Protein AF-A0A8F0F7S9-F1 (afdb_monomer)

Foldseek 3Di:
DPDDDDKAKKKKKKDFCCLCPPVDPNVVVVVVVVVVCVVVVHDDFKDKAFLFQCCVDPQNVVVCVVCVVVVRNRGMMMIMGSDPVVRVVVCVVSVRIDIDMDMDDDPRNPDRRDHPDDDPPDDD

Solvent-accessible surface area (backbone atoms only — not comparable to full-atom values): 7192 Å² total; per-residue (Å²): 133,89,74,78,71,74,76,41,65,37,26,27,38,35,36,40,34,63,50,54,71,66,73,40,72,45,66,58,57,51,49,56,49,51,52,50,28,62,75,70,73,48,78,88,56,65,47,82,29,51,26,46,50,52,55,76,25,81,88,32,51,72,57,41,50,52,32,50,74,70,71,30,60,83,50,22,27,28,43,38,21,65,48,57,65,60,41,52,51,48,44,69,73,63,58,84,48,50,74,55,66,51,67,28,57,39,99,79,29,75,48,80,75,39,58,69,65,74,75,89,86,70,85,132

Mean predicted aligned error: 4.53 Å

Nearest PDB structures (foldseek):
  3jsr-assembly1_A  TM=9.342E-01  e=3.252E-14  Nostoc sp. PCC 7120 = FACHB-418
  5m2u-assembly3_C  TM=9.394E-01  e=2.450E-12  Synechocystis sp. PCC 6803
  5m2r-assembly1_A  TM=9.389E-01  e=2.991E-12  Synechocystis sp. PCC 6803 substr. Kazusa
  5m2p-assembly1_A  TM=9.203E-01  e=5.816E-12  Synechocystis sp. PCC 6803
  3hze-assembly6_F  TM=9.068E-01  e=1.685E-11  Thermosynechococcus vestitus BP-1

Radius of gyration: 15.06 Å; Cα contacts (8 Å, |Δi|>4): 181; chains: 1; bounding box: 42×37×35 Å

Secondary structure (DSSP, 8-state):
---PPPPEEEEEEEEEHHIIIIIS-HHHHHHHHHHHHHHTTPPP-EEEEESBGGGGSGGGHHHHHHHHHTT-TTSEEEEEES-HHHHHHHHHHH-SSEEEEEEES-SS-S-TT-B----TT---

Sequence (124 aa):
MNISKPLTTYYFIVASSEFLLVAEPVEEILRERVQHYRRVKKNIDFWLVQSPKFLESVQLTDLQTKLKQAKIANECSAIVSVDKTFITWLKLRLNNVAMGSFIAPTGDITSPLASNFKVDGIPK

pLDDT: mean 92.58, std 12.82, range [35.84, 98.88]

Structure (mmCIF, N/CA/C/O backbone):
data_AF-A0A8F0F7S9-F1
#
_entry.id   AF-A0A8F0F7S9-F1
#
loop_
_atom_site.group_PDB
_atom_site.id
_atom_site.type_symbol
_atom_site.label_atom_id
_atom_site.label_alt_id
_atom_site.label_comp_id
_atom_site.label_asym_id
_atom_site.label_entity_id
_atom_site.label_seq_id
_atom_site.pdbx_PDB_ins_code
_atom_site.Cartn_x
_atom_site.Cartn_y
_atom_site.Cartn_z
_atom_site.occupancy
_atom_site.B_iso_or_equiv
_atom_site.auth_seq_id
_atom_site.auth_comp_id
_atom_site.auth_asym_id
_atom_site.auth_atom_id
_atom_site.pdbx_PDB_model_num
ATOM 1 N N . MET A 1 1 ? -27.062 13.140 12.106 1.00 35.84 1 MET A N 1
ATOM 2 C CA . MET A 1 1 ? -26.074 12.462 12.975 1.00 35.84 1 MET A CA 1
ATOM 3 C C . MET A 1 1 ? -24.741 12.441 12.245 1.00 35.84 1 MET A C 1
ATOM 5 O O . MET A 1 1 ? -24.654 11.783 11.218 1.00 35.84 1 MET A O 1
ATOM 9 N N . ASN A 1 2 ? -23.735 13.180 12.721 1.00 47.12 2 ASN A N 1
ATOM 10 C CA . ASN A 1 2 ? -22.365 13.031 12.222 1.00 47.12 2 ASN A CA 1
ATOM 11 C C . ASN A 1 2 ? -21.794 11.750 12.827 1.00 47.12 2 ASN A C 1
ATOM 13 O O . ASN A 1 2 ? -21.341 11.745 13.969 1.00 47.12 2 ASN A O 1
ATOM 17 N N . ILE A 1 3 ? -21.890 10.646 12.092 1.00 50.31 3 ILE A N 1
ATOM 18 C CA . ILE A 1 3 ? -21.260 9.392 12.493 1.00 50.31 3 ILE A CA 1
ATOM 19 C C . ILE A 1 3 ? -19.756 9.592 12.293 1.00 50.31 3 ILE A C 1
ATOM 21 O O . ILE A 1 3 ? -19.285 9.675 11.159 1.00 50.31 3 ILE A O 1
ATOM 25 N N . SER A 1 4 ? -19.016 9.727 13.395 1.00 66.25 4 SER A N 1
ATOM 26 C CA . SER A 1 4 ? -17.553 9.698 13.366 1.00 66.25 4 SER A CA 1
ATOM 27 C C . SER A 1 4 ? -17.115 8.379 12.730 1.00 66.25 4 SER A C 1
ATOM 29 O O . SER A 1 4 ? -17.497 7.301 13.191 1.00 66.25 4 SER A O 1
ATOM 31 N N . LYS A 1 5 ? -16.381 8.456 11.619 1.00 70.12 5 LYS A N 1
ATOM 32 C CA . LYS A 1 5 ? -15.906 7.277 10.892 1.00 70.12 5 LYS A CA 1
ATOM 33 C C . LYS A 1 5 ? -14.849 6.573 11.762 1.00 70.12 5 LYS A C 1
ATOM 35 O O . LYS A 1 5 ? -13.946 7.258 12.242 1.00 70.12 5 LYS A O 1
ATOM 40 N N . PRO A 1 6 ? -14.934 5.250 11.990 1.00 86.06 6 PRO A N 1
ATOM 41 C CA . PRO A 1 6 ? -14.001 4.566 12.880 1.00 86.06 6 PRO A CA 1
ATOM 42 C C . PRO A 1 6 ? -12.562 4.643 12.351 1.00 86.06 6 PRO A C 1
ATOM 44 O O . PRO A 1 6 ? -12.318 4.473 11.153 1.00 86.06 6 PRO A O 1
ATOM 47 N N . LEU A 1 7 ? -11.613 4.881 13.262 1.00 93.94 7 LEU A N 1
ATOM 48 C CA . LEU A 1 7 ? -10.180 4.851 12.967 1.00 93.94 7 LEU A CA 1
ATOM 49 C C . LEU A 1 7 ? -9.776 3.443 12.529 1.00 93.94 7 LEU A C 1
ATOM 51 O O . LEU A 1 7 ? -10.105 2.458 13.187 1.00 93.94 7 LEU A O 1
ATOM 55 N N . THR A 1 8 ? -9.057 3.356 11.416 1.00 96.94 8 THR A N 1
ATOM 56 C CA . THR A 1 8 ? -8.601 2.095 10.825 1.00 96.94 8 THR A CA 1
ATOM 57 C C . THR A 1 8 ? -7.100 2.165 10.574 1.00 96.94 8 THR A C 1
ATOM 59 O O . THR A 1 8 ? -6.598 3.182 10.091 1.00 96.94 8 THR A O 1
ATOM 62 N N . THR A 1 9 ? -6.379 1.088 10.884 1.00 98.31 9 THR A N 1
ATOM 63 C CA . THR A 1 9 ? -4.969 0.940 10.511 1.00 98.31 9 THR A CA 1
ATOM 64 C C . THR A 1 9 ? -4.865 0.416 9.085 1.00 98.31 9 THR A C 1
ATOM 66 O O . THR A 1 9 ? -5.406 -0.640 8.761 1.00 98.31 9 THR A O 1
ATOM 69 N N . TYR A 1 10 ? -4.135 1.143 8.250 1.00 98.69 10 TYR A N 1
ATOM 70 C CA . TYR A 1 10 ? -3.777 0.748 6.896 1.00 98.69 10 TYR A CA 1
ATOM 71 C C . TYR A 1 10 ? -2.305 0.362 6.871 1.00 98.69 10 TYR A C 1
ATOM 73 O O . TYR A 1 10 ? -1.454 1.054 7.429 1.00 98.69 10 TYR A O 1
ATOM 81 N N . TYR A 1 11 ? -2.008 -0.740 6.204 1.00 98.88 11 TYR A N 1
ATOM 82 C CA . TYR A 1 11 ? -0.666 -1.223 5.927 1.00 98.88 11 TYR A CA 1
ATOM 83 C C . TYR A 1 11 ? -0.363 -0.968 4.461 1.00 98.88 11 TYR A C 1
ATOM 85 O O . TYR A 1 11 ? -1.263 -1.038 3.620 1.00 98.88 11 TYR A O 1
ATOM 93 N N . PHE A 1 12 ? 0.894 -0.683 4.135 1.00 98.88 12 PHE A N 1
ATOM 94 C CA . PHE A 1 12 ? 1.247 -0.451 2.747 1.00 98.88 12 PHE A CA 1
ATOM 95 C C . PHE A 1 12 ? 2.657 -0.890 2.357 1.00 98.88 12 PHE A C 1
ATOM 97 O O . PHE A 1 12 ? 3.619 -0.815 3.121 1.00 98.88 12 PHE A O 1
ATOM 104 N N . ILE A 1 13 ? 2.689 -1.317 1.104 1.00 98.69 13 ILE A N 1
ATOM 105 C CA . ILE A 1 13 ? 3.688 -1.155 0.060 1.00 98.69 13 ILE A CA 1
ATOM 106 C C . ILE A 1 13 ? 4.035 0.234 -0.465 1.00 98.69 13 ILE A C 1
ATOM 108 O O . ILE A 1 13 ? 3.084 0.904 -0.847 1.00 98.69 13 ILE A O 1
ATOM 112 N N . VAL A 1 14 ? 5.287 0.668 -0.624 1.00 98.50 14 VAL A N 1
ATOM 113 C CA . VAL A 1 14 ? 5.596 1.784 -1.548 1.00 98.50 14 VAL A CA 1
ATOM 114 C C . VAL A 1 14 ? 6.923 1.585 -2.280 1.00 98.50 14 VAL A C 1
ATOM 116 O O . VAL A 1 14 ? 7.911 1.149 -1.688 1.00 98.50 14 VAL A O 1
ATOM 119 N N . ALA A 1 15 ? 6.946 1.916 -3.569 1.00 97.94 15 ALA A N 1
ATOM 120 C CA . ALA A 1 15 ? 8.149 1.963 -4.403 1.00 97.94 15 ALA A CA 1
ATOM 121 C C . ALA A 1 15 ? 7.954 2.965 -5.555 1.00 97.94 15 ALA A C 1
ATOM 123 O O . ALA A 1 15 ? 6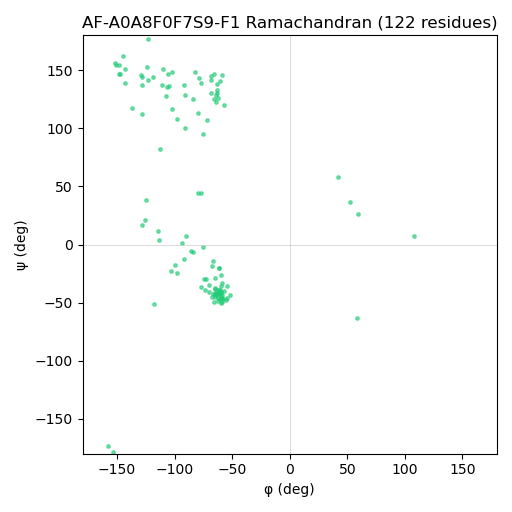.898 3.599 -5.648 1.00 97.94 15 ALA A O 1
ATOM 124 N N . SER A 1 16 ? 8.950 3.112 -6.436 1.00 97.25 16 SER A N 1
ATOM 125 C CA . SER A 1 16 ? 8.753 3.875 -7.674 1.00 97.25 16 SER A CA 1
ATOM 126 C C . SER A 1 16 ? 7.628 3.257 -8.509 1.00 97.25 16 SER A C 1
ATOM 128 O O . SER A 1 16 ? 7.428 2.039 -8.514 1.00 97.25 16 SER A O 1
ATOM 130 N N . SER A 1 17 ? 6.880 4.104 -9.212 1.00 96.19 17 SER A N 1
ATOM 131 C CA . SER A 1 17 ? 5.813 3.666 -10.113 1.00 96.19 17 SER A CA 1
ATOM 132 C C . SER A 1 17 ? 6.359 2.775 -11.224 1.00 96.19 17 SER A C 1
ATOM 134 O O . SER A 1 17 ? 5.749 1.759 -11.516 1.00 96.19 17 SER A O 1
ATOM 136 N N . GLU A 1 18 ? 7.538 3.087 -11.768 1.00 95.88 18 GLU A N 1
ATOM 137 C CA . GLU A 1 18 ? 8.212 2.239 -12.760 1.00 95.88 18 GLU A CA 1
ATOM 138 C C . GLU A 1 18 ? 8.419 0.809 -12.238 1.00 95.88 18 GLU A C 1
ATOM 140 O O . GLU A 1 18 ? 8.056 -0.169 -12.886 1.00 95.88 18 GLU A O 1
ATOM 145 N N . PHE A 1 19 ? 8.930 0.670 -11.012 1.00 96.19 19 PHE A N 1
ATOM 146 C CA . PHE A 1 19 ? 9.168 -0.645 -10.430 1.00 96.19 19 PHE A CA 1
ATOM 147 C C . PHE A 1 19 ? 7.860 -1.410 -10.184 1.00 96.19 19 PHE A C 1
ATOM 149 O O . PHE A 1 19 ? 7.732 -2.562 -10.590 1.00 96.19 19 PHE A O 1
ATOM 156 N N . LEU A 1 20 ? 6.873 -0.774 -9.543 1.00 96.25 20 LEU A N 1
ATOM 157 C CA . LEU A 1 20 ? 5.622 -1.447 -9.176 1.00 96.25 20 LEU A CA 1
ATOM 158 C C . LEU A 1 20 ? 4.672 -1.693 -10.349 1.00 96.25 20 LEU A C 1
ATOM 160 O O . LEU A 1 20 ? 3.879 -2.623 -10.266 1.00 96.25 20 LEU A O 1
ATOM 164 N N . LEU A 1 21 ? 4.677 -0.848 -11.379 1.00 95.06 21 LEU A N 1
ATOM 165 C CA . LEU A 1 21 ? 3.690 -0.905 -12.463 1.00 95.06 21 LEU A CA 1
ATOM 166 C C . LEU A 1 21 ? 4.240 -1.527 -13.746 1.00 95.06 21 LEU A C 1
ATOM 168 O O . LEU A 1 21 ? 3.445 -1.999 -14.554 1.00 95.06 21 LEU A O 1
ATOM 172 N N . VAL A 1 22 ? 5.563 -1.509 -13.940 1.00 95.00 22 VAL A N 1
ATOM 173 C CA . VAL A 1 22 ? 6.203 -1.965 -15.183 1.00 95.00 22 VAL A CA 1
ATOM 174 C C . VAL A 1 22 ? 7.126 -3.154 -14.932 1.00 95.00 22 VAL A C 1
ATOM 176 O O . VAL A 1 22 ? 7.012 -4.164 -15.621 1.00 95.00 22 VAL A O 1
ATOM 179 N N . ALA A 1 23 ? 8.034 -3.057 -13.956 1.00 94.88 23 ALA A N 1
ATOM 180 C CA . ALA A 1 23 ? 9.067 -4.079 -13.758 1.00 94.88 23 ALA A CA 1
ATOM 181 C C . ALA A 1 23 ? 8.547 -5.357 -13.078 1.00 94.88 23 ALA A C 1
ATOM 183 O O . ALA A 1 23 ? 8.992 -6.458 -13.399 1.00 94.88 23 ALA A O 1
ATOM 184 N N . GLU A 1 24 ? 7.622 -5.217 -12.130 1.00 94.38 24 GLU A N 1
ATOM 185 C CA . GLU A 1 24 ? 7.087 -6.330 -11.346 1.00 94.38 24 GLU A CA 1
ATOM 186 C C . GLU A 1 24 ? 5.692 -6.759 -11.836 1.00 94.38 24 GLU A C 1
ATOM 188 O O . GLU A 1 24 ? 4.887 -5.915 -12.236 1.00 94.38 24 GLU A O 1
ATOM 193 N N . PRO A 1 25 ? 5.325 -8.052 -11.731 1.00 93.94 25 PRO A N 1
ATOM 194 C CA . PRO A 1 25 ? 4.021 -8.568 -12.156 1.00 93.94 25 PRO A CA 1
ATOM 195 C C . PRO A 1 25 ? 2.903 -8.241 -11.143 1.00 93.94 25 PRO A C 1
ATOM 197 O O . PRO A 1 25 ? 2.093 -9.097 -10.782 1.00 93.94 25 PRO A O 1
ATOM 200 N N . VAL A 1 26 ? 2.860 -7.007 -10.634 1.00 95.62 26 VAL A N 1
ATOM 201 C CA . VAL A 1 26 ? 1.895 -6.569 -9.611 1.00 95.62 26 VAL A CA 1
ATOM 202 C C . VAL A 1 26 ? 0.464 -6.644 -10.131 1.00 95.62 26 VAL A C 1
ATOM 204 O O . VAL A 1 26 ? -0.424 -7.051 -9.388 1.00 95.62 26 VAL A O 1
ATOM 207 N N . GLU A 1 27 ? 0.229 -6.290 -11.395 1.00 96.12 27 GLU A N 1
ATOM 208 C CA . GLU A 1 27 ? -1.104 -6.363 -11.999 1.00 96.12 27 GLU A CA 1
ATOM 209 C C . GLU A 1 27 ? -1.676 -7.788 -11.938 1.00 96.12 27 GLU A C 1
ATOM 211 O O . GLU A 1 27 ? -2.790 -7.958 -11.443 1.00 96.12 27 GLU A O 1
ATOM 216 N N . GLU A 1 28 ? -0.890 -8.805 -12.314 1.00 97.31 28 GLU A N 1
ATOM 217 C CA . GLU A 1 28 ? -1.287 -10.217 -12.208 1.00 97.31 28 GLU A CA 1
ATOM 218 C C . GLU A 1 28 ? -1.602 -10.597 -10.758 1.00 97.31 28 GLU A C 1
ATOM 220 O O . GLU A 1 28 ? -2.685 -11.104 -10.469 1.00 97.31 28 GLU A O 1
ATOM 225 N N . ILE A 1 29 ? -0.698 -10.283 -9.822 1.00 97.38 29 ILE A N 1
ATOM 226 C CA . ILE A 1 29 ? -0.877 -10.589 -8.393 1.00 97.38 29 ILE A CA 1
ATOM 227 C C . ILE A 1 29 ? -2.202 -10.013 -7.872 1.00 97.38 29 ILE A C 1
ATOM 229 O O . ILE A 1 29 ? -2.958 -10.687 -7.162 1.00 97.38 29 ILE A O 1
ATOM 233 N N . LEU A 1 30 ? -2.499 -8.754 -8.207 1.00 98.06 3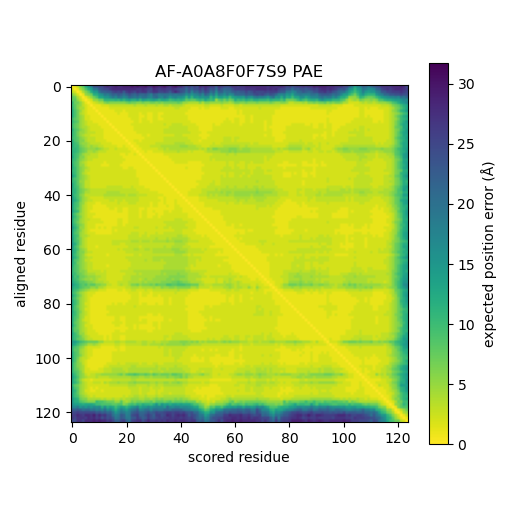0 LEU A N 1
ATOM 234 C CA . LEU A 1 30 ? -3.724 -8.087 -7.771 1.00 98.06 30 LEU A CA 1
ATOM 235 C C . LEU A 1 30 ? -4.955 -8.668 -8.472 1.00 98.06 30 LEU A C 1
ATOM 237 O O . LEU A 1 30 ? -5.976 -8.889 -7.815 1.00 98.06 30 LEU A O 1
ATOM 241 N N . ARG A 1 31 ? -4.869 -8.968 -9.770 1.00 98.31 31 ARG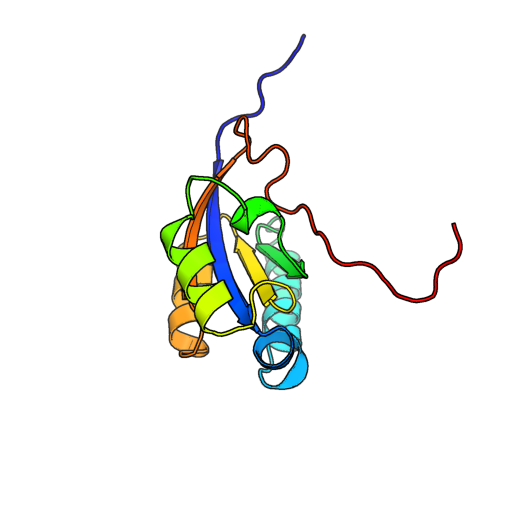 A N 1
ATOM 242 C CA . ARG A 1 31 ? -5.955 -9.577 -10.544 1.00 98.31 31 ARG A CA 1
ATOM 243 C C . ARG A 1 31 ? -6.323 -10.959 -10.013 1.00 98.31 31 ARG A C 1
ATOM 245 O O . ARG A 1 31 ? -7.505 -11.210 -9.755 1.00 98.31 31 ARG A O 1
ATOM 252 N N . GLU A 1 32 ? -5.347 -11.833 -9.790 1.00 98.12 32 GLU A N 1
ATOM 253 C CA . GLU A 1 32 ? -5.563 -13.159 -9.204 1.00 98.12 32 GLU A CA 1
ATOM 254 C C . GLU A 1 32 ? -6.188 -13.058 -7.809 1.00 98.12 32 GLU A C 1
ATOM 256 O O . GLU A 1 32 ? -7.137 -13.787 -7.490 1.00 98.12 32 GLU A O 1
ATOM 261 N N . ARG A 1 33 ? -5.731 -12.104 -6.987 1.00 98.06 33 ARG A N 1
ATOM 262 C CA . ARG A 1 33 ? -6.303 -11.865 -5.656 1.00 98.06 33 ARG A CA 1
ATOM 263 C C . ARG A 1 33 ? -7.752 -11.383 -5.729 1.00 98.06 33 ARG A C 1
ATOM 265 O O . ARG A 1 33 ? -8.585 -11.886 -4.973 1.00 98.06 33 ARG A O 1
ATOM 272 N N . VAL A 1 34 ? -8.085 -10.475 -6.652 1.00 98.38 34 VAL A N 1
ATOM 273 C CA . VAL A 1 34 ? -9.475 -10.049 -6.909 1.00 98.38 34 VAL A CA 1
ATOM 274 C C . VAL A 1 34 ? -10.335 -11.251 -7.300 1.00 98.38 34 VAL A C 1
ATOM 276 O O . VAL A 1 34 ? -11.433 -11.423 -6.767 1.00 98.38 34 VAL A O 1
ATOM 279 N N . GLN A 1 35 ? -9.852 -12.111 -8.198 1.00 98.44 35 GLN A N 1
ATOM 280 C CA . GLN A 1 35 ? -10.581 -13.316 -8.597 1.00 98.44 35 GLN A CA 1
ATOM 281 C C . GLN A 1 35 ? -10.775 -14.284 -7.423 1.00 98.44 35 GLN A C 1
ATOM 283 O O . GLN A 1 35 ? -11.873 -14.814 -7.247 1.00 98.44 35 GLN A O 1
ATOM 288 N N . HIS A 1 36 ? -9.750 -14.490 -6.592 1.00 98.19 36 HIS A N 1
ATOM 289 C CA . HIS A 1 36 ? -9.863 -15.296 -5.378 1.00 98.19 36 HIS A CA 1
ATOM 290 C C . HIS A 1 36 ? -10.933 -14.732 -4.436 1.00 98.19 36 HIS A C 1
ATOM 292 O O . HIS A 1 36 ? -11.829 -15.474 -4.039 1.00 98.19 36 HIS A O 1
ATOM 298 N N . TYR A 1 37 ? -10.906 -13.426 -4.154 1.00 98.31 37 TYR A N 1
ATOM 299 C CA . TYR A 1 37 ? -11.878 -12.754 -3.284 1.00 98.31 37 TYR A CA 1
ATOM 300 C C . TYR A 1 37 ? -13.310 -12.896 -3.802 1.00 98.31 37 TYR A C 1
ATOM 302 O O . TYR A 1 37 ? -14.213 -13.200 -3.025 1.00 98.31 37 TYR A O 1
ATOM 310 N N . ARG A 1 38 ? -13.514 -12.769 -5.121 1.00 98.25 38 ARG A N 1
ATOM 311 C CA . ARG A 1 38 ? -14.815 -13.026 -5.759 1.00 98.25 38 ARG A CA 1
ATOM 312 C C . ARG A 1 38 ? -15.286 -14.464 -5.530 1.00 98.25 38 ARG A C 1
ATOM 314 O O . ARG A 1 38 ? -16.437 -14.659 -5.151 1.00 98.25 38 ARG A O 1
ATOM 321 N N . ARG A 1 39 ? -14.406 -15.461 -5.707 1.00 98.00 39 ARG A N 1
ATOM 322 C CA . ARG A 1 39 ? -14.738 -16.883 -5.483 1.00 98.00 39 ARG A CA 1
ATOM 323 C C . ARG A 1 39 ? -15.135 -17.165 -4.034 1.00 98.00 39 ARG A C 1
ATOM 325 O O . ARG A 1 39 ? -16.105 -17.881 -3.807 1.00 98.00 39 ARG A O 1
ATOM 332 N N . VAL A 1 40 ? -14.424 -16.585 -3.066 1.00 97.94 40 VAL A N 1
ATOM 333 C CA . VAL A 1 40 ? -14.694 -16.791 -1.629 1.00 97.94 40 VAL A CA 1
ATOM 334 C C . VAL A 1 40 ? -15.684 -15.779 -1.036 1.00 97.94 40 VAL A C 1
ATOM 336 O O . VAL A 1 40 ? -15.883 -15.764 0.175 1.00 97.94 40 VAL A O 1
ATOM 339 N N . LYS A 1 41 ? -16.309 -14.931 -1.869 1.00 97.75 41 LYS A N 1
ATOM 340 C CA . LYS A 1 41 ? -17.248 -13.867 -1.461 1.00 97.75 41 LYS A CA 1
ATOM 341 C C . LYS A 1 41 ? -16.682 -12.927 -0.382 1.00 97.75 41 LYS A C 1
ATOM 343 O O . LYS A 1 41 ? -17.408 -12.468 0.498 1.00 97.75 41 LYS A O 1
ATOM 348 N N . LYS A 1 42 ? -15.383 -12.631 -0.454 1.00 97.38 42 LYS A N 1
ATOM 349 C CA . LYS A 1 42 ? -14.701 -11.676 0.428 1.00 97.38 42 LYS A CA 1
ATOM 350 C C . LYS A 1 42 ? -14.712 -10.280 -0.201 1.00 97.38 42 LYS A C 1
ATOM 352 O O . LYS A 1 42 ? -14.441 -10.125 -1.391 1.00 97.38 42 LYS A O 1
ATOM 357 N N . ASN A 1 43 ? -14.989 -9.259 0.609 1.00 97.75 43 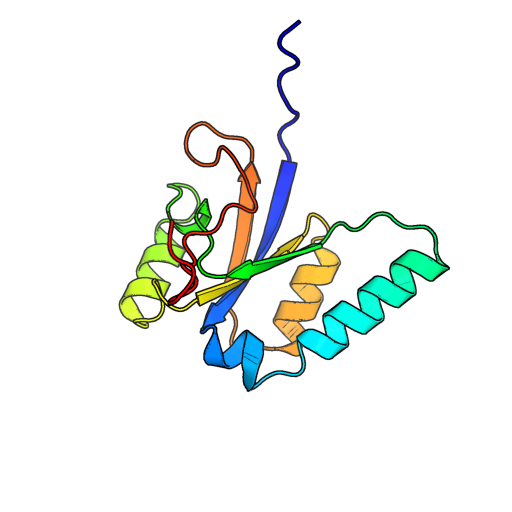ASN A N 1
ATOM 358 C CA . ASN A 1 43 ? -14.907 -7.861 0.184 1.00 97.75 43 ASN A CA 1
ATOM 359 C C . ASN A 1 43 ? -13.456 -7.445 -0.084 1.00 97.75 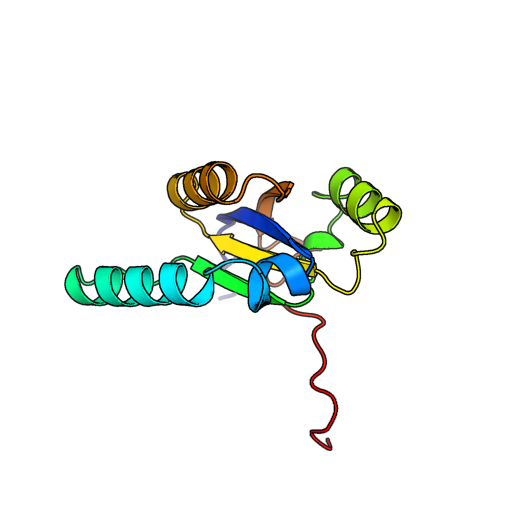43 ASN A C 1
ATOM 361 O O . ASN A 1 43 ? -12.544 -7.878 0.619 1.00 97.75 43 ASN A O 1
ATOM 365 N N . ILE A 1 44 ? -13.251 -6.582 -1.082 1.00 98.00 44 ILE A N 1
ATOM 366 C CA . ILE A 1 44 ? -11.932 -6.014 -1.377 1.00 98.00 44 ILE A CA 1
ATOM 367 C C . ILE A 1 44 ? -11.466 -5.165 -0.196 1.00 98.00 44 ILE A C 1
ATOM 369 O O . ILE A 1 44 ? -12.176 -4.279 0.275 1.00 98.00 44 ILE A O 1
ATOM 373 N N . ASP A 1 45 ? -10.252 -5.455 0.254 1.00 98.06 45 ASP A N 1
ATOM 374 C CA . ASP A 1 45 ? -9.596 -4.823 1.393 1.00 98.06 45 ASP A CA 1
ATOM 375 C C . ASP A 1 45 ? -8.191 -4.310 1.029 1.00 98.06 45 ASP A C 1
ATOM 377 O O . ASP A 1 45 ? -7.378 -4.046 1.916 1.00 98.06 45 ASP A O 1
ATOM 381 N N . PHE A 1 46 ? -7.899 -4.183 -0.272 1.00 98.56 46 PHE A N 1
ATOM 382 C CA . PHE A 1 46 ? -6.628 -3.714 -0.814 1.00 98.56 46 PHE A CA 1
ATOM 383 C C . PHE A 1 46 ? -6.816 -2.863 -2.077 1.00 98.56 46 PHE A C 1
ATOM 385 O O . PHE A 1 46 ? -7.765 -3.066 -2.834 1.00 98.56 46 PHE A O 1
ATOM 392 N N . TRP A 1 47 ? -5.891 -1.935 -2.320 1.00 98.44 47 TRP A N 1
ATOM 393 C CA . TRP A 1 47 ? -5.940 -0.976 -3.425 1.00 98.44 47 TRP A CA 1
ATOM 394 C C . TRP A 1 47 ? -4.535 -0.619 -3.912 1.00 98.44 47 TRP A C 1
ATOM 396 O O . TRP A 1 47 ? -3.604 -0.531 -3.114 1.00 98.44 47 TRP A O 1
ATOM 406 N N . LEU A 1 48 ? -4.403 -0.360 -5.213 1.00 98.12 48 LEU A N 1
ATOM 407 C CA . LEU A 1 48 ? -3.244 0.310 -5.800 1.00 98.12 48 LEU A CA 1
ATOM 408 C C . LEU A 1 48 ? -3.518 1.819 -5.834 1.00 98.12 48 LEU A C 1
ATOM 410 O O . LEU A 1 48 ? -4.562 2.244 -6.325 1.00 98.12 48 LEU A O 1
ATOM 414 N N . VAL A 1 49 ? -2.593 2.623 -5.316 1.00 97.81 49 VAL A N 1
ATOM 415 C CA . VAL A 1 49 ? -2.709 4.083 -5.231 1.00 97.81 49 VAL A CA 1
ATOM 416 C C . VAL A 1 49 ? -1.460 4.716 -5.835 1.00 97.81 49 VAL A C 1
ATOM 418 O O . VAL A 1 49 ? -0.370 4.604 -5.277 1.00 97.81 49 VAL A O 1
ATOM 421 N N . GLN A 1 50 ? -1.613 5.396 -6.968 1.00 96.06 50 GLN A N 1
ATOM 422 C CA . GLN A 1 50 ? -0.542 6.193 -7.572 1.00 96.06 50 GLN A CA 1
ATOM 423 C C . GLN A 1 50 ? -0.420 7.537 -6.849 1.00 96.06 50 GLN A C 1
ATOM 425 O O . GLN A 1 50 ? -1.438 8.100 -6.442 1.00 96.06 50 GLN A O 1
ATOM 430 N N . SER A 1 51 ? 0.799 8.051 -6.674 1.00 95.81 51 SER A N 1
ATOM 431 C CA . SER A 1 51 ? 1.091 9.320 -5.981 1.00 95.81 51 SER A CA 1
ATOM 432 C C . SER A 1 51 ? 0.256 9.501 -4.693 1.00 95.81 51 SER A C 1
ATOM 434 O O . SER A 1 51 ? -0.548 10.435 -4.600 1.00 95.81 51 SER A O 1
ATOM 436 N N . PRO A 1 52 ? 0.352 8.570 -3.725 1.00 97.19 52 PRO A N 1
ATOM 437 C CA . PRO A 1 52 ? -0.538 8.531 -2.567 1.00 97.19 52 PRO A CA 1
ATOM 438 C C . PRO A 1 52 ? -0.357 9.744 -1.643 1.00 97.19 52 PRO A C 1
ATOM 440 O O . PRO A 1 52 ? 0.730 9.984 -1.117 1.00 97.19 52 PRO A O 1
ATOM 443 N N . LYS A 1 53 ? -1.453 10.462 -1.359 1.00 96.75 53 LYS A N 1
ATOM 444 C CA . LYS A 1 53 ? -1.444 11.660 -0.497 1.00 96.75 53 LYS A CA 1
ATOM 445 C C . LYS A 1 53 ? -1.067 11.369 0.953 1.00 96.75 53 LYS A C 1
ATOM 447 O O . LYS A 1 53 ? 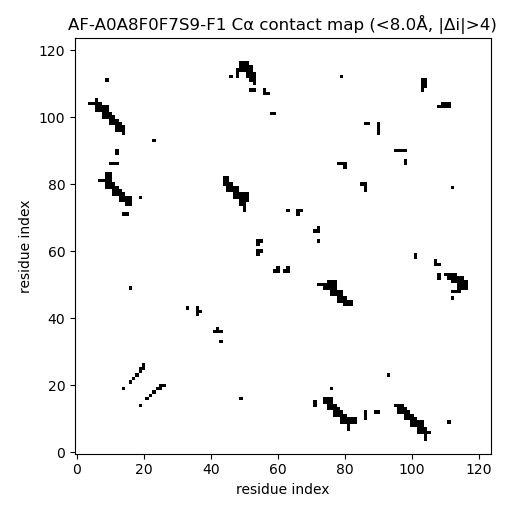-0.499 12.224 1.618 1.00 96.75 53 LYS A O 1
ATOM 452 N N . PHE A 1 54 ? -1.357 10.167 1.457 1.00 97.31 54 PHE A N 1
ATOM 453 C CA . PHE A 1 54 ? -1.072 9.823 2.854 1.00 97.31 54 PHE A CA 1
ATOM 454 C C . PHE A 1 54 ? 0.429 9.883 3.191 1.00 97.31 54 PHE A C 1
ATOM 456 O O . PHE A 1 54 ? 0.773 10.032 4.359 1.00 97.31 54 PHE A O 1
ATOM 463 N N . LEU A 1 55 ? 1.329 9.810 2.199 1.00 97.06 55 LEU A N 1
ATOM 464 C CA . LEU A 1 55 ? 2.776 9.960 2.407 1.00 97.06 55 LEU A CA 1
ATOM 465 C C . LEU A 1 55 ? 3.189 11.375 2.842 1.00 97.06 55 LEU A C 1
ATOM 467 O O . LEU A 1 55 ? 4.320 11.568 3.281 1.00 97.06 55 LEU A O 1
ATOM 471 N N . GLU A 1 56 ? 2.299 12.359 2.716 1.00 95.19 56 GLU A N 1
ATOM 472 C CA . GLU A 1 56 ? 2.499 13.728 3.204 1.00 95.19 56 GLU A CA 1
ATOM 473 C C . GLU A 1 56 ? 2.141 13.882 4.692 1.00 95.19 56 GLU A C 1
ATOM 475 O O . GLU A 1 56 ? 2.385 14.936 5.276 1.00 95.19 56 GLU A O 1
ATOM 480 N N . SER A 1 57 ? 1.585 12.836 5.313 1.00 96.69 57 SER A N 1
ATOM 481 C CA . SER A 1 57 ? 1.220 12.821 6.728 1.00 96.69 57 SER A CA 1
ATOM 482 C C . SER A 1 57 ? 2.432 12.916 7.646 1.00 96.69 57 SER A C 1
ATOM 484 O O . SER A 1 57 ? 3.475 12.297 7.409 1.00 96.69 57 SER A O 1
ATOM 486 N N . VAL A 1 58 ? 2.231 13.569 8.792 1.00 96.81 58 VAL A N 1
ATOM 487 C CA . VAL A 1 58 ? 3.220 13.607 9.878 1.00 96.81 58 VAL A CA 1
ATOM 488 C C . VAL A 1 58 ? 3.554 12.208 10.411 1.00 96.81 58 VAL A C 1
ATOM 490 O O . VAL A 1 58 ? 4.679 11.989 10.862 1.00 96.81 58 VAL A O 1
ATOM 493 N N . GLN A 1 59 ? 2.632 11.240 10.284 1.00 97.56 59 GLN A N 1
ATOM 494 C CA . GLN A 1 59 ? 2.839 9.835 10.667 1.00 97.56 59 GLN A CA 1
ATOM 495 C C . GLN A 1 59 ? 3.980 9.162 9.882 1.00 97.56 59 GLN A C 1
ATOM 497 O O . GLN A 1 59 ? 4.501 8.140 10.323 1.00 97.56 59 GLN A O 1
ATOM 502 N N . LEU A 1 60 ? 4.364 9.706 8.720 1.00 97.56 60 LEU A N 1
ATOM 503 C CA . LEU A 1 60 ? 5.290 9.076 7.772 1.00 97.56 60 LEU A CA 1
ATOM 504 C C . LEU A 1 60 ? 6.489 9.966 7.406 1.00 97.56 60 LEU A C 1
ATOM 506 O O . LEU A 1 60 ? 7.142 9.724 6.391 1.00 97.56 60 LEU A O 1
ATOM 510 N N . THR A 1 61 ? 6.819 10.960 8.237 1.00 96.75 61 THR A N 1
ATOM 511 C CA . THR A 1 61 ? 7.880 11.957 7.977 1.00 96.75 61 THR A CA 1
ATOM 512 C C . THR A 1 61 ? 9.234 11.326 7.606 1.00 96.75 61 THR A C 1
ATOM 514 O O . THR A 1 61 ? 9.877 11.736 6.632 1.00 96.75 61 THR A O 1
ATOM 517 N N . ASP A 1 62 ? 9.651 10.275 8.319 1.00 96.94 62 ASP A N 1
ATOM 518 C CA . ASP A 1 62 ? 10.914 9.570 8.051 1.00 96.94 62 ASP A CA 1
ATOM 519 C C . ASP A 1 62 ? 10.910 8.874 6.686 1.00 96.94 62 ASP A C 1
ATOM 521 O O . ASP A 1 62 ? 11.892 8.914 5.940 1.00 96.94 62 ASP A O 1
ATOM 525 N N . LEU A 1 63 ? 9.790 8.238 6.336 1.00 97.12 63 LEU A N 1
ATOM 526 C CA . LEU A 1 63 ? 9.626 7.590 5.041 1.00 97.12 63 LEU A CA 1
ATOM 527 C C . LEU A 1 63 ? 9.589 8.630 3.921 1.00 97.12 63 LEU A C 1
ATOM 529 O O . LEU A 1 63 ? 10.282 8.464 2.920 1.00 97.12 63 LEU A O 1
ATOM 533 N N . GLN A 1 64 ? 8.842 9.721 4.098 1.00 95.56 64 GLN A N 1
ATOM 534 C CA . GLN A 1 64 ? 8.771 10.811 3.128 1.00 95.56 64 GLN A CA 1
ATOM 535 C C . GLN A 1 64 ? 10.167 11.386 2.842 1.00 95.56 64 GLN A C 1
ATOM 537 O O . GLN A 1 64 ? 10.513 11.643 1.688 1.00 95.56 64 GLN A O 1
ATOM 542 N N . THR A 1 65 ? 10.998 11.529 3.876 1.00 96.38 65 THR A N 1
ATOM 543 C CA . THR A 1 65 ? 12.389 11.980 3.743 1.00 96.38 65 THR A CA 1
ATOM 544 C C . THR A 1 65 ? 13.223 11.006 2.908 1.00 96.38 65 THR A C 1
ATOM 546 O O . THR A 1 65 ? 13.900 11.432 1.971 1.00 96.38 65 THR A O 1
ATOM 549 N N . LYS A 1 66 ? 13.121 9.697 3.167 1.00 96.06 66 LYS A N 1
ATOM 550 C CA . LYS A 1 66 ? 13.817 8.662 2.378 1.00 96.06 66 LYS A CA 1
ATOM 551 C C . LYS A 1 66 ? 13.378 8.659 0.912 1.00 96.06 66 LYS A C 1
ATOM 553 O O . LYS A 1 66 ? 14.218 8.576 0.021 1.00 96.06 66 LYS A O 1
ATOM 558 N N . LEU A 1 67 ? 12.080 8.805 0.644 1.00 95.50 67 LEU A N 1
ATOM 559 C CA . LEU A 1 67 ? 11.545 8.865 -0.722 1.00 95.50 67 LEU A CA 1
ATOM 560 C C . LEU A 1 67 ? 12.029 10.110 -1.481 1.00 95.50 67 LEU A C 1
ATOM 562 O O . LEU A 1 67 ? 12.332 10.023 -2.672 1.00 95.50 67 LEU A O 1
ATOM 566 N N . LYS A 1 68 ? 12.145 11.258 -0.797 1.00 95.50 68 LYS A N 1
ATOM 567 C CA . LYS A 1 68 ? 12.728 12.491 -1.356 1.00 95.50 68 LYS A CA 1
ATOM 568 C C . LYS A 1 68 ? 14.212 12.311 -1.680 1.00 95.50 68 LYS A C 1
ATOM 570 O O . LYS A 1 68 ? 14.635 12.669 -2.775 1.00 95.50 68 LYS A O 1
ATOM 575 N N . GLN A 1 69 ? 14.986 11.710 -0.775 1.00 95.50 69 GLN A N 1
ATOM 576 C CA . GLN A 1 69 ? 16.408 11.407 -0.994 1.00 95.50 69 GLN A CA 1
ATOM 577 C C . GLN A 1 69 ? 16.619 10.449 -2.174 1.00 95.50 69 GLN A C 1
ATOM 579 O O . GLN A 1 69 ? 17.522 10.656 -2.981 1.00 95.50 69 GLN A O 1
ATOM 584 N N . ALA A 1 70 ? 15.742 9.454 -2.319 1.00 93.62 70 ALA A N 1
ATOM 585 C CA . ALA A 1 70 ? 15.729 8.532 -3.451 1.00 93.62 70 ALA A CA 1
ATOM 586 C C . ALA A 1 70 ? 15.173 9.148 -4.752 1.00 93.62 70 ALA A C 1
ATOM 588 O O . ALA A 1 70 ? 15.167 8.475 -5.776 1.00 93.62 70 ALA A O 1
ATOM 589 N N . LYS A 1 71 ? 14.716 10.411 -4.731 1.00 94.81 71 LYS A N 1
ATOM 590 C CA . LYS A 1 71 ? 14.128 11.143 -5.869 1.00 94.81 71 LYS A CA 1
ATOM 591 C C . LYS A 1 71 ? 12.875 10.500 -6.480 1.00 94.81 71 LYS A C 1
ATOM 593 O O . LYS A 1 71 ? 12.564 10.760 -7.632 1.00 94.81 71 LYS A O 1
ATOM 598 N N . ILE A 1 72 ? 12.118 9.725 -5.699 1.00 94.31 72 ILE A N 1
ATOM 599 C CA . ILE A 1 72 ? 10.883 9.057 -6.162 1.00 94.31 72 ILE A CA 1
ATOM 600 C C . ILE A 1 72 ? 9.611 9.584 -5.489 1.00 94.31 72 ILE A C 1
ATOM 602 O O . ILE A 1 72 ? 8.529 9.063 -5.731 1.00 94.31 72 ILE A O 1
ATOM 606 N N . ALA A 1 73 ? 9.709 10.610 -4.635 1.00 90.12 73 ALA A N 1
ATOM 607 C CA . ALA A 1 73 ? 8.574 11.106 -3.847 1.00 90.12 73 ALA A CA 1
ATOM 608 C C . ALA A 1 73 ? 7.340 11.483 -4.694 1.00 90.12 73 ALA A C 1
ATOM 610 O O . ALA A 1 73 ? 6.218 11.224 -4.26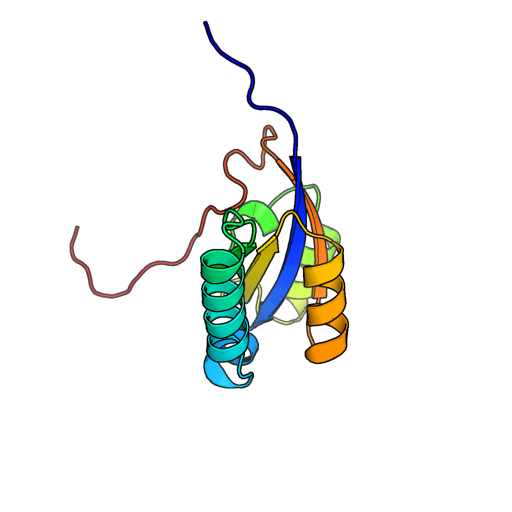9 1.00 90.12 73 ALA A O 1
ATOM 611 N N . ASN A 1 74 ? 7.541 12.030 -5.897 1.00 86.75 74 ASN A N 1
ATOM 612 C CA . ASN A 1 74 ? 6.451 12.428 -6.800 1.00 86.75 74 ASN A CA 1
ATOM 613 C C . ASN A 1 74 ? 6.046 11.325 -7.796 1.00 86.75 74 ASN A C 1
ATOM 615 O O . ASN A 1 74 ? 4.991 11.414 -8.417 1.00 86.75 74 ASN A O 1
ATOM 619 N N . GLU A 1 75 ? 6.856 10.273 -7.917 1.00 92.31 75 GLU A N 1
ATOM 620 C CA . GLU A 1 75 ? 6.731 9.203 -8.915 1.00 92.31 75 GLU A CA 1
ATOM 621 C C . GLU A 1 75 ? 6.673 7.833 -8.231 1.00 92.31 75 GLU A C 1
ATOM 623 O O . GLU A 1 75 ? 7.266 6.851 -8.679 1.00 92.31 75 GLU A O 1
ATOM 628 N N . CYS A 1 76 ? 5.978 7.769 -7.097 1.00 96.38 76 CYS A N 1
ATOM 629 C CA . CYS A 1 76 ? 5.790 6.542 -6.344 1.00 96.38 76 CYS A CA 1
ATOM 630 C C . CYS A 1 76 ? 4.346 6.055 -6.409 1.00 96.38 76 CYS A C 1
ATOM 632 O O . CYS A 1 76 ? 3.393 6.828 -6.534 1.00 96.38 76 CYS A O 1
ATOM 634 N N . SER A 1 77 ? 4.201 4.742 -6.296 1.00 97.88 77 SER A N 1
ATOM 635 C CA . SER A 1 77 ? 2.917 4.069 -6.162 1.00 97.88 77 SER A CA 1
ATOM 636 C C . SER A 1 77 ? 2.929 3.217 -4.902 1.00 97.88 77 SER A C 1
ATOM 638 O O . SER A 1 77 ? 3.984 2.776 -4.440 1.00 97.88 77 SER A O 1
ATOM 640 N N . ALA A 1 78 ? 1.752 2.999 -4.331 1.00 98.38 78 ALA A N 1
ATOM 641 C CA . ALA A 1 78 ? 1.581 2.198 -3.135 1.00 98.38 78 ALA A CA 1
ATOM 642 C C . ALA A 1 78 ? 0.518 1.123 -3.324 1.00 98.38 78 ALA A C 1
ATOM 644 O O . ALA A 1 78 ? -0.510 1.358 -3.953 1.00 98.38 78 ALA A O 1
ATOM 645 N N . ILE A 1 79 ? 0.741 -0.039 -2.712 1.00 98.69 79 ILE A N 1
ATOM 646 C CA . ILE A 1 79 ? -0.316 -1.026 -2.487 1.00 98.69 79 ILE A CA 1
ATOM 647 C C . ILE A 1 79 ? -0.719 -0.900 -1.028 1.00 98.69 79 ILE A C 1
ATOM 649 O O . ILE A 1 79 ? 0.104 -1.126 -0.142 1.00 98.69 79 ILE A O 1
ATOM 653 N N . VAL A 1 80 ? -1.967 -0.520 -0.785 1.00 98.81 80 VAL A N 1
ATOM 654 C CA . VAL A 1 80 ? -2.525 -0.250 0.542 1.00 98.81 80 VAL A CA 1
ATOM 655 C C . VAL A 1 80 ? -3.539 -1.331 0.876 1.00 98.81 80 VAL A C 1
ATOM 657 O O . VAL A 1 80 ? -4.340 -1.697 0.022 1.00 98.81 80 VAL A O 1
ATOM 660 N N . SER A 1 81 ? -3.542 -1.839 2.104 1.00 98.75 81 SER A N 1
ATOM 661 C CA . SER A 1 81 ? -4.532 -2.812 2.569 1.00 98.75 81 SER A CA 1
ATOM 662 C C . SER A 1 81 ? -4.753 -2.720 4.076 1.00 98.75 81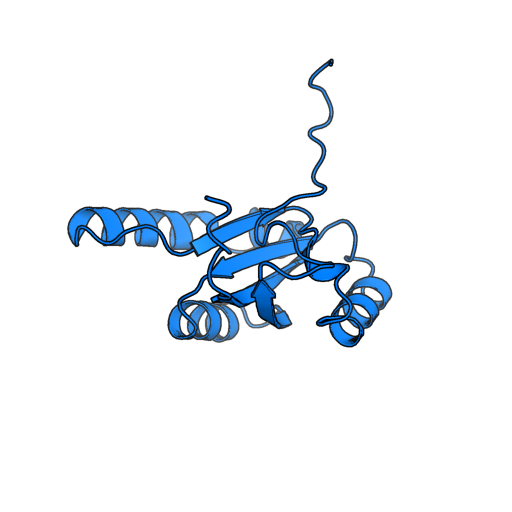 SER A C 1
ATOM 664 O O . SER A 1 81 ? -3.872 -2.286 4.812 1.00 98.75 81 SER A O 1
ATOM 666 N N . VAL A 1 82 ? -5.915 -3.166 4.553 1.00 98.31 82 VAL A N 1
ATOM 667 C CA . VAL A 1 82 ? -6.141 -3.410 5.992 1.00 98.31 82 VAL A CA 1
ATOM 668 C C . VAL A 1 82 ? -5.684 -4.815 6.427 1.00 98.31 82 VAL A C 1
ATOM 670 O O . VAL A 1 82 ? -5.659 -5.120 7.616 1.00 98.31 82 VAL A O 1
ATOM 673 N N . ASP A 1 83 ? -5.263 -5.661 5.481 1.00 98.38 83 ASP A N 1
ATOM 674 C CA . ASP A 1 83 ? -4.666 -6.977 5.719 1.00 98.38 83 ASP A CA 1
ATOM 675 C C . ASP A 1 83 ? -3.133 -6.859 5.833 1.00 98.38 83 ASP A C 1
ATOM 677 O O . ASP A 1 83 ? -2.400 -6.796 4.840 1.00 98.38 83 ASP A O 1
ATOM 681 N N . LYS A 1 84 ? -2.627 -6.851 7.074 1.00 98.62 84 LYS A N 1
ATOM 682 C CA . LYS A 1 84 ? -1.182 -6.795 7.364 1.00 98.62 84 LYS A CA 1
ATOM 683 C C . LYS A 1 84 ? -0.417 -7.974 6.762 1.00 98.62 84 LYS A C 1
ATOM 685 O O . LYS A 1 84 ? 0.734 -7.812 6.346 1.00 98.62 84 LYS A O 1
ATOM 690 N N . THR A 1 85 ? -1.023 -9.157 6.737 1.00 98.56 85 THR A N 1
ATOM 691 C CA . THR A 1 85 ? -0.384 -10.378 6.237 1.00 98.56 85 THR A CA 1
ATOM 692 C C . THR A 1 85 ? -0.141 -10.261 4.740 1.00 98.56 85 THR A C 1
ATOM 694 O O . THR A 1 85 ? 0.956 -10.565 4.273 1.00 98.56 85 THR A O 1
ATOM 697 N N . PHE A 1 86 ? -1.113 -9.731 3.997 1.00 98.50 86 PHE A N 1
ATOM 698 C CA . PHE A 1 86 ? -0.961 -9.471 2.567 1.00 98.50 86 PHE A CA 1
ATOM 699 C C . PHE A 1 86 ? 0.176 -8.489 2.257 1.00 98.50 86 PHE A C 1
ATOM 701 O O . PHE A 1 86 ? 1.021 -8.772 1.409 1.00 98.50 86 PHE A O 1
ATOM 708 N N . ILE A 1 87 ? 0.246 -7.369 2.979 1.00 98.69 87 ILE A N 1
ATOM 709 C CA . ILE A 1 87 ? 1.314 -6.375 2.791 1.00 98.69 87 ILE A CA 1
ATOM 710 C C . ILE A 1 87 ? 2.687 -6.941 3.168 1.00 98.69 87 ILE A C 1
ATOM 712 O O . ILE A 1 87 ? 3.673 -6.697 2.473 1.00 98.69 87 ILE A O 1
ATOM 716 N N . THR A 1 88 ? 2.753 -7.747 4.229 1.00 98.50 88 THR A N 1
ATOM 717 C CA . THR A 1 88 ? 3.993 -8.420 4.640 1.00 98.50 88 THR A CA 1
ATOM 718 C C . THR A 1 88 ? 4.462 -9.405 3.567 1.00 98.50 88 THR A C 1
ATOM 720 O O . THR A 1 88 ? 5.641 -9.421 3.215 1.00 98.50 88 THR A O 1
ATOM 723 N N . TRP A 1 89 ? 3.542 -10.185 2.994 1.00 98.44 89 TRP A N 1
ATOM 724 C CA . TRP A 1 89 ? 3.842 -11.090 1.885 1.00 98.44 89 TRP A CA 1
ATOM 725 C C . TRP A 1 89 ? 4.370 -10.333 0.659 1.00 98.44 89 TRP A C 1
ATOM 727 O O . TRP A 1 89 ? 5.391 -10.725 0.096 1.00 98.44 89 TRP A O 1
ATOM 737 N N . LEU A 1 90 ? 3.753 -9.203 0.295 1.00 98.31 90 LEU A N 1
ATOM 738 C CA . LEU A 1 90 ? 4.237 -8.354 -0.798 1.00 98.31 90 LEU A CA 1
ATOM 739 C C . LEU A 1 90 ? 5.649 -7.814 -0.535 1.00 98.31 90 LEU A C 1
ATOM 741 O O . LEU A 1 90 ? 6.490 -7.834 -1.434 1.00 98.31 90 LEU A O 1
ATOM 745 N N . LYS A 1 91 ? 5.941 -7.375 0.698 1.00 97.88 91 LYS A N 1
ATOM 746 C CA . LYS A 1 91 ? 7.281 -6.910 1.083 1.00 97.88 91 LYS A CA 1
ATOM 747 C C . LYS A 1 91 ? 8.342 -7.997 0.875 1.00 97.88 91 LYS A C 1
ATOM 749 O O . LYS A 1 91 ? 9.408 -7.694 0.341 1.00 97.88 91 LYS A O 1
ATOM 754 N N . LEU A 1 92 ? 8.051 -9.238 1.264 1.00 97.62 92 LEU A N 1
ATOM 755 C CA . LEU A 1 92 ? 8.955 -10.379 1.068 1.00 97.62 92 LEU A CA 1
ATOM 756 C C . LEU A 1 92 ? 9.079 -10.785 -0.407 1.00 97.62 92 LEU A C 1
ATOM 758 O O . LEU A 1 92 ? 10.146 -11.205 -0.841 1.00 97.62 92 LEU A O 1
ATOM 762 N N . ARG A 1 93 ? 7.998 -10.665 -1.187 1.00 96.62 93 ARG A N 1
ATOM 763 C CA . ARG A 1 93 ? 7.976 -11.064 -2.600 1.00 96.62 93 ARG A CA 1
ATOM 764 C C . ARG A 1 93 ? 8.746 -10.107 -3.506 1.00 96.62 93 ARG A C 1
ATOM 766 O O . ARG A 1 93 ? 9.371 -10.576 -4.456 1.00 96.62 93 ARG A O 1
ATOM 773 N N . LEU A 1 94 ? 8.645 -8.803 -3.242 1.00 96.25 94 LEU A N 1
ATOM 774 C CA . LEU A 1 94 ? 9.170 -7.750 -4.118 1.00 96.25 94 LEU A CA 1
ATOM 775 C C . LEU A 1 94 ? 10.517 -7.183 -3.654 1.00 96.25 94 LEU A C 1
ATOM 777 O O . LEU A 1 94 ? 11.211 -6.570 -4.453 1.00 96.25 94 LEU A O 1
ATOM 781 N N . ASN A 1 95 ? 10.908 -7.397 -2.390 1.00 91.12 95 ASN A N 1
ATOM 782 C CA . ASN A 1 95 ? 12.168 -6.968 -1.762 1.00 91.12 95 ASN A CA 1
ATOM 783 C C . ASN A 1 95 ? 12.443 -5.449 -1.773 1.00 91.12 95 ASN A C 1
ATOM 785 O O . ASN A 1 95 ? 12.492 -4.834 -0.700 1.00 91.12 95 ASN A O 1
ATOM 789 N N . ASN A 1 96 ? 12.596 -4.838 -2.950 1.00 93.00 96 ASN A N 1
ATOM 790 C CA . ASN A 1 96 ? 12.979 -3.446 -3.197 1.00 93.00 96 ASN A CA 1
ATOM 791 C C . ASN A 1 96 ? 11.816 -2.447 -3.032 1.00 93.00 96 ASN A C 1
ATOM 793 O O . ASN A 1 96 ? 11.599 -1.547 -3.840 1.00 93.00 96 ASN A O 1
ATOM 797 N N . VAL A 1 97 ? 11.043 -2.627 -1.965 1.00 97.12 97 VAL A N 1
ATOM 798 C CA . VAL A 1 97 ? 9.902 -1.779 -1.603 1.00 97.12 97 VAL A CA 1
ATOM 799 C C . VAL A 1 97 ? 10.031 -1.346 -0.147 1.00 97.12 97 VAL A C 1
ATOM 801 O O . VAL A 1 97 ? 10.511 -2.111 0.696 1.00 97.12 97 VAL A O 1
ATOM 804 N N . ALA A 1 98 ? 9.597 -0.139 0.191 1.00 97.88 98 ALA A N 1
ATOM 805 C CA . ALA A 1 98 ? 9.413 0.245 1.585 1.00 97.88 98 ALA A CA 1
ATOM 806 C C . ALA A 1 98 ? 8.056 -0.269 2.090 1.00 97.88 98 ALA A C 1
ATOM 808 O O . ALA A 1 98 ? 7.097 -0.387 1.327 1.00 97.88 98 ALA A O 1
ATOM 809 N N . MET A 1 99 ? 7.989 -0.592 3.381 1.00 98.12 99 MET A N 1
ATOM 810 C CA . MET A 1 99 ? 6.764 -1.022 4.055 1.00 98.12 99 MET A CA 1
ATOM 811 C C . MET A 1 99 ? 6.487 -0.093 5.232 1.00 98.12 99 MET A C 1
ATOM 813 O O . MET A 1 99 ? 7.418 0.294 5.940 1.00 98.12 99 MET A O 1
ATOM 817 N N . GLY A 1 100 ? 5.220 0.228 5.467 1.00 98.31 100 GLY A N 1
ATOM 818 C CA . GLY A 1 100 ? 4.799 1.014 6.619 1.00 98.31 100 GLY A CA 1
ATOM 819 C C . GLY A 1 100 ? 3.332 0.802 6.969 1.00 98.31 100 GLY A C 1
ATOM 820 O O . GLY A 1 100 ? 2.645 -0.054 6.403 1.00 98.31 100 GLY A O 1
ATOM 821 N N . SER A 1 101 ? 2.854 1.598 7.918 1.00 98.56 101 SER A N 1
ATOM 822 C CA . SER A 1 101 ? 1.443 1.669 8.284 1.00 98.56 101 SER A CA 1
ATOM 823 C C . SER A 1 101 ? 1.075 3.066 8.758 1.00 98.56 101 SER A C 1
ATOM 825 O O . SER A 1 101 ? 1.931 3.780 9.273 1.00 98.56 101 SER A O 1
ATOM 827 N N . PHE A 1 102 ? -0.196 3.424 8.631 1.00 98.44 102 PHE A N 1
ATOM 828 C CA . PHE A 1 102 ? -0.757 4.670 9.148 1.00 98.44 102 PHE A CA 1
ATOM 829 C C . PHE A 1 102 ? -2.194 4.440 9.625 1.00 98.44 102 PHE A C 1
ATOM 831 O O . PHE A 1 102 ? -2.833 3.446 9.272 1.00 98.44 102 PHE A O 1
ATOM 838 N N . ILE A 1 103 ? -2.710 5.354 10.438 1.00 98.06 103 ILE A N 1
ATOM 839 C CA . ILE A 1 103 ? -4.097 5.352 10.905 1.00 98.06 103 ILE A CA 1
ATOM 840 C C . ILE A 1 103 ? -4.873 6.428 10.143 1.00 98.06 103 ILE A C 1
ATOM 842 O O . ILE A 1 103 ? -4.375 7.539 9.969 1.00 98.06 103 ILE A O 1
ATOM 846 N N . ALA A 1 104 ? -6.090 6.103 9.697 1.00 97.06 104 ALA A N 1
ATOM 847 C CA . ALA A 1 104 ? -6.995 7.037 9.028 1.00 97.06 104 ALA A CA 1
ATOM 848 C C . ALA A 1 104 ? -8.482 6.672 9.269 1.00 97.06 104 ALA A C 1
ATOM 850 O O . ALA A 1 104 ? -8.790 5.495 9.478 1.00 97.06 104 ALA A O 1
ATOM 851 N N . PRO A 1 105 ? -9.423 7.637 9.195 1.00 95.75 105 PRO A N 1
ATOM 852 C CA . PRO A 1 105 ? -9.175 9.051 8.917 1.00 95.75 105 PRO A CA 1
ATOM 853 C C . PRO A 1 105 ? -8.630 9.816 10.135 1.00 95.75 105 PRO A C 1
ATOM 855 O O . PRO A 1 105 ? -9.101 9.625 11.251 1.00 95.75 105 PRO A O 1
ATOM 858 N N . THR A 1 106 ? -7.655 10.696 9.910 1.00 94.94 106 THR A N 1
ATOM 859 C CA . THR A 1 106 ? -7.099 11.652 10.889 1.00 94.94 106 THR A CA 1
ATOM 860 C C . THR A 1 106 ? -7.234 13.081 10.354 1.00 94.94 106 THR A C 1
ATOM 862 O O . THR A 1 106 ? -7.707 13.284 9.235 1.00 94.94 106 THR A O 1
ATOM 865 N N . GLY A 1 107 ? -6.838 14.090 11.141 1.00 91.94 107 GLY A N 1
ATOM 866 C CA . GLY A 1 107 ? -6.898 15.494 10.710 1.00 91.94 107 GLY A CA 1
ATOM 867 C C . GLY A 1 107 ? -6.081 15.787 9.444 1.00 91.94 107 GLY A C 1
ATOM 868 O O . GLY A 1 107 ? -6.494 16.601 8.625 1.00 91.94 107 GLY A O 1
ATOM 869 N N . ASP A 1 108 ? -4.961 15.089 9.257 1.00 94.12 108 ASP A N 1
ATOM 870 C CA . ASP A 1 108 ? -4.066 15.209 8.103 1.00 94.12 108 ASP A CA 1
ATOM 871 C C . ASP A 1 108 ? -4.298 14.133 7.022 1.00 94.12 108 ASP A C 1
ATOM 873 O O . ASP A 1 108 ? -4.035 14.380 5.847 1.00 94.12 108 ASP A O 1
ATOM 877 N N . ILE A 1 109 ? -4.855 12.967 7.377 1.00 96.12 109 ILE A N 1
ATOM 878 C CA . ILE A 1 109 ? -5.250 11.913 6.428 1.00 96.12 109 ILE A CA 1
ATOM 879 C C . ILE A 1 109 ? -6.774 11.780 6.414 1.00 96.12 109 ILE A C 1
ATOM 881 O O . ILE A 1 109 ? -7.351 10.889 7.035 1.00 96.12 109 ILE A O 1
ATOM 885 N N . THR A 1 110 ? -7.456 12.642 5.664 1.00 93.62 110 THR A N 1
ATOM 886 C CA . THR A 1 110 ? -8.927 12.594 5.548 1.00 93.62 110 THR A CA 1
ATOM 887 C C . THR A 1 110 ? -9.420 11.417 4.703 1.00 93.62 110 THR A C 1
ATOM 889 O O . THR A 1 110 ? -10.506 10.882 4.939 1.00 93.62 110 THR A O 1
ATOM 892 N N . SER A 1 111 ? -8.613 10.982 3.730 1.00 95.25 111 SER A N 1
ATOM 893 C CA . SER A 1 111 ? -8.896 9.836 2.869 1.00 95.25 111 SER A CA 1
ATOM 894 C C . SER A 1 111 ? -7.638 8.974 2.682 1.00 95.25 111 SER A C 1
ATOM 896 O O . SER A 1 111 ? -6.659 9.450 2.104 1.00 95.25 111 SER A O 1
ATOM 898 N N . PRO A 1 112 ? -7.653 7.702 3.130 1.00 96.25 112 PRO A N 1
ATOM 899 C CA . PRO A 1 112 ? -6.483 6.816 3.107 1.00 96.25 112 PRO A CA 1
ATOM 900 C C . PRO A 1 112 ? -6.032 6.421 1.697 1.00 96.25 112 PRO A C 1
ATOM 902 O O . PRO A 1 112 ? -4.910 5.963 1.521 1.00 96.25 112 PRO A O 1
ATOM 905 N N . LEU A 1 113 ? -6.903 6.579 0.696 1.00 97.12 113 LEU A N 1
ATOM 906 C CA . LEU A 1 113 ? -6.666 6.162 -0.689 1.00 97.12 113 LEU A CA 1
ATOM 907 C C . LEU A 1 113 ? -6.595 7.353 -1.653 1.00 97.12 113 LEU A C 1
ATOM 909 O O . LEU A 1 113 ? -6.677 7.176 -2.866 1.00 97.12 113 LEU A O 1
ATOM 913 N N . ALA A 1 114 ? -6.503 8.581 -1.134 1.00 96.56 114 ALA A N 1
ATOM 914 C CA . ALA A 1 114 ? -6.446 9.758 -1.986 1.00 96.56 114 ALA A CA 1
ATOM 915 C C . ALA A 1 114 ? -5.127 9.820 -2.771 1.00 96.56 114 ALA A C 1
ATOM 917 O O . ALA A 1 114 ? -4.052 9.518 -2.250 1.00 96.56 114 ALA A O 1
ATOM 918 N N . SER A 1 115 ? -5.229 10.259 -4.022 1.00 95.19 115 SER A N 1
ATOM 919 C CA . SER A 1 115 ? -4.131 10.317 -4.982 1.00 95.19 115 SER A CA 1
ATOM 920 C C . SER A 1 115 ? -3.880 11.758 -5.438 1.00 95.19 115 SER A C 1
ATOM 922 O O . SER A 1 115 ? -4.816 12.555 -5.556 1.00 95.19 115 SER A O 1
ATOM 924 N N . ASN A 1 116 ? -2.609 12.093 -5.665 1.00 91.81 116 ASN A N 1
ATOM 925 C CA . ASN A 1 116 ? -2.151 13.297 -6.367 1.00 91.81 116 ASN A CA 1
ATOM 926 C C . ASN A 1 116 ? -1.911 13.056 -7.865 1.00 91.81 116 ASN A C 1
ATOM 928 O O . ASN A 1 116 ? -1.480 13.976 -8.561 1.00 91.81 116 ASN A O 1
ATOM 932 N N . PHE A 1 117 ? -2.155 11.839 -8.357 1.00 86.94 117 PHE A N 1
ATOM 933 C CA . PHE A 1 117 ? -1.917 11.491 -9.747 1.00 86.94 117 PHE A CA 1
ATOM 934 C C . PHE A 1 117 ? -2.812 12.343 -10.648 1.00 86.94 117 PHE A C 1
ATOM 936 O O . PHE A 1 117 ? -4.029 12.414 -10.461 1.00 86.94 117 PHE A O 1
ATOM 943 N N . LYS A 1 118 ? -2.192 13.018 -11.612 1.00 80.25 118 LYS A N 1
ATOM 944 C CA . LYS A 1 118 ? -2.884 13.772 -12.651 1.00 80.25 118 LYS A CA 1
ATOM 945 C C . LYS A 1 118 ? -2.739 12.988 -13.942 1.00 80.25 118 LYS A C 1
ATOM 947 O O . LYS A 1 118 ? -1.632 12.617 -14.309 1.00 80.25 118 LYS A O 1
ATOM 952 N N . VAL A 1 119 ? -3.858 12.729 -14.606 1.00 68.56 119 VAL A N 1
ATOM 953 C CA . VAL A 1 119 ? -3.842 12.183 -15.962 1.00 68.56 119 VAL A CA 1
ATOM 954 C C . VAL A 1 119 ? -3.559 13.351 -16.897 1.00 68.56 119 VAL A C 1
ATOM 956 O O . VAL A 1 119 ? -4.383 14.262 -17.003 1.00 68.56 119 VAL A O 1
ATOM 959 N N . ASP A 1 120 ? -2.403 13.349 -17.552 1.00 60.00 120 ASP A N 1
ATOM 960 C CA . ASP A 1 120 ? -2.144 14.295 -18.632 1.00 60.00 120 ASP A CA 1
ATOM 961 C C . ASP A 1 120 ? -3.125 14.009 -19.783 1.00 60.00 120 ASP A C 1
ATOM 963 O O . ASP A 1 120 ? -3.190 12.891 -20.292 1.00 60.00 120 ASP A O 1
ATOM 967 N N . GLY A 1 121 ? -3.924 15.010 -20.177 1.00 53.97 121 GLY A N 1
ATOM 968 C CA . GLY A 1 121 ? -4.738 14.951 -21.400 1.00 53.97 121 GLY A CA 1
ATOM 969 C C . GLY A 1 121 ? -6.258 14.801 -21.256 1.00 53.97 121 GLY A C 1
ATOM 970 O O . GLY A 1 121 ? -6.921 14.671 -22.282 1.00 53.97 121 GLY A O 1
ATOM 971 N N . ILE A 1 122 ? -6.847 14.873 -20.056 1.00 49.09 122 ILE A N 1
ATOM 972 C CA . ILE A 1 122 ? -8.308 15.053 -19.930 1.00 49.09 122 ILE A CA 1
ATOM 973 C C . ILE A 1 122 ? -8.588 16.547 -19.695 1.00 49.09 122 ILE A C 1
ATOM 975 O O . ILE A 1 122 ? -8.258 17.050 -18.616 1.00 49.09 122 ILE A O 1
ATOM 979 N N . PRO A 1 123 ? -9.136 17.289 -20.679 1.00 42.25 123 PRO A N 1
ATOM 980 C CA . PRO A 1 123 ? -9.535 18.673 -20.458 1.00 42.25 123 PRO A CA 1
ATOM 981 C C . PRO A 1 123 ? -10.610 18.734 -19.365 1.00 42.25 123 PRO A C 1
ATOM 983 O O . PRO A 1 123 ? -11.466 17.854 -19.278 1.00 42.25 123 PRO A O 1
ATOM 986 N N . LYS A 1 124 ? -10.507 19.756 -18.509 1.00 47.78 124 LYS A N 1
ATOM 987 C CA . LYS A 1 124 ? -11.527 20.084 -17.506 1.00 47.78 124 LYS A CA 1
ATOM 988 C C . LYS A 1 124 ? -12.861 20.430 -18.153 1.00 47.78 124 LYS A C 1
ATOM 990 O O . LYS A 1 124 ? -12.826 21.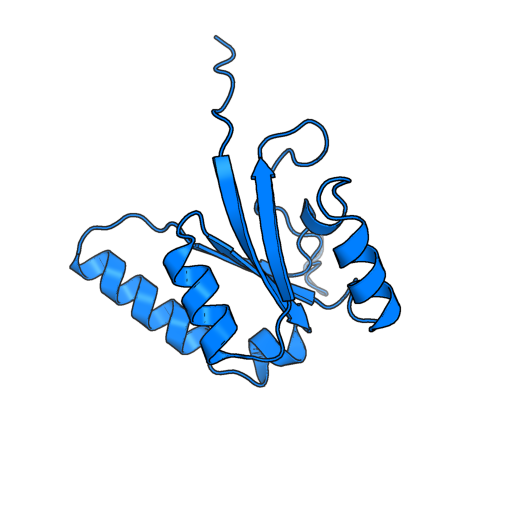074 -19.224 1.00 47.78 124 LYS A O 1
#

InterPro domains:
  IPR019616 Ycf54 protein [PF10674] (8-104)
  IPR019616 Ycf54 protein [PTHR35319] (8-116)
  IPR038409 Ycf54-like superfamily [G3DSA:3.30.70.1860] (6-121)

Organism: NCBI:txid169782